Protein AF-T1GHM1-F1 (afdb_monomer)

Organism: Megaselia scalaris (NCBI:txid36166)

Mean predicted aligned error: 10.22 Å

InterPro domains:
  IPR001680 WD40 repeat [PS50082] (28-62)
  IPR019775 WD40 repeat, conserved site [PS00678] (47-61)
  IPR042234 WD repeat and FYVE domain-containing protein 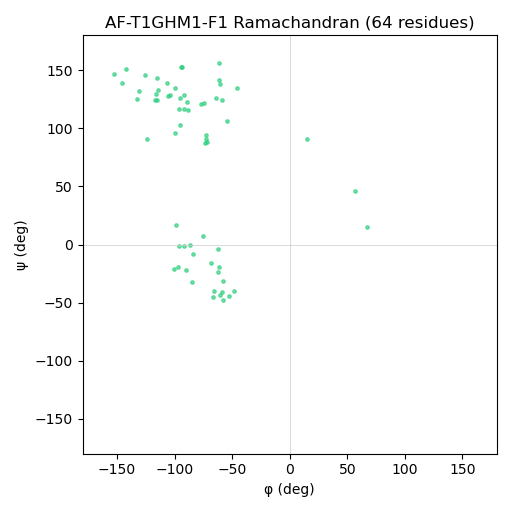1/2 [PTHR46189] (1-64)

Radius of gyration: 16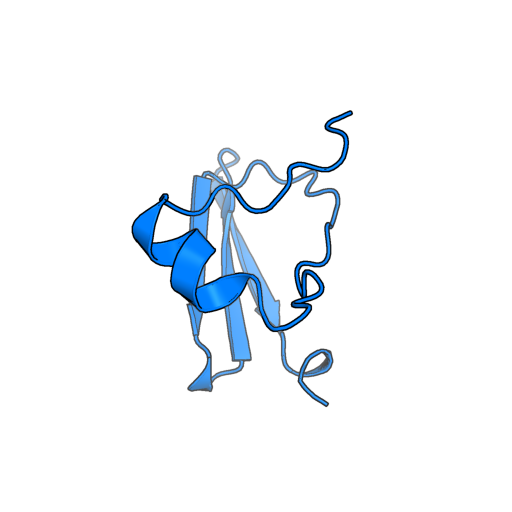.02 Å; Cα contacts (8 Å, |Δi|>4): 52; chains: 1; bounding box: 31×36×31 Å

Sequence (66 aa):
MG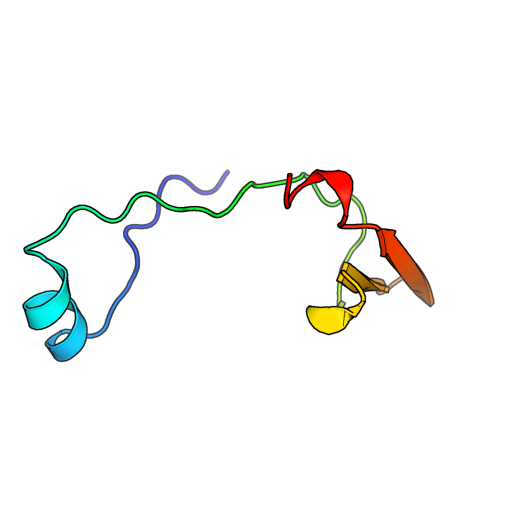FEFDVRVCDPCFKQLQFVERPSLATFHDAKHSIVFMDMDEERKRLLTVGQDRIIKIWDLSPIWT

Secondary structure (DSSP, 8-state):
----------HHHHHHHTTS-----PPP----S-EEEEEEETTTTEEEEEETTS-EEEEE-GGG--

Foldseek 3Di:
DDPDDDPDDDPVRCVVDVVDDDDDPDDDDPPPFAFPDKDADVVQQWIWTQGPVRDIDIDRRVVVVD

Solvent-accessible surface area (backbone atoms only — not comparable to full-atom values): 4547 Å² total; per-residue (Å²): 138,82,74,88,72,75,83,87,61,55,75,76,52,40,76,71,48,73,86,52,92,75,79,81,87,78,80,90,71,91,66,90,60,60,68,78,46,73,52,75,42,73,92,79,30,32,38,40,39,33,28,78,86,74,49,73,47,77,43,81,44,60,85,78,78,113

Nearest PDB structures (foldseek):
  5grs-assembly1_A  TM=4.636E-01  e=6.910E-02  Schizosaccharomyces pombe 972h-
  7o9p-assembly1_A  TM=8.206E-01  e=1.858E+00  Nakaseomyces glabratus
  6zqc-assembly1_UU  TM=8.297E-01  e=2.920E+00  Saccharomyces cerevisiae S288C
  2l6n-assembly1_A  TM=7.309E-01  e=2.255E+00  Shewanella loihica PV-4
  6brs-assembly1_A  TM=7.055E-01  e=3.114E+00  Pectobacterium atrosepticum SCRI1043

pLDDT: mean 80.09, std 15.05, range [41.56, 95.75]

Structure (mmCIF, N/CA/C/O backbone):
data_AF-T1GHM1-F1
#
_entry.id   AF-T1GHM1-F1
#
loop_
_atom_site.group_PDB
_atom_site.id
_atom_site.type_symbol
_atom_site.label_atom_id
_atom_site.label_alt_id
_atom_site.label_comp_id
_atom_site.label_asym_id
_atom_site.label_entity_id
_atom_site.label_seq_id
_atom_site.pdbx_PDB_ins_code
_atom_site.Cartn_x
_atom_site.Cartn_y
_atom_site.Cartn_z
_atom_site.occupancy
_atom_site.B_iso_or_equiv
_atom_site.auth_seq_id
_atom_site.auth_comp_id
_atom_site.auth_asym_id
_atom_site.auth_atom_id
_atom_site.pdbx_PDB_model_num
ATOM 1 N N . MET A 1 1 ? 12.895 12.021 7.536 1.00 41.56 1 MET A N 1
ATOM 2 C CA . MET A 1 1 ? 12.285 11.766 8.857 1.00 41.56 1 MET A CA 1
ATOM 3 C C . MET A 1 1 ? 11.136 12.750 9.010 1.00 41.56 1 MET A C 1
ATOM 5 O O . MET A 1 1 ? 11.370 13.897 9.361 1.00 41.56 1 MET A O 1
ATOM 9 N N . GLY A 1 2 ? 9.946 12.351 8.553 1.00 42.00 2 GLY A N 1
ATOM 10 C CA . GLY A 1 2 ? 8.743 13.183 8.546 1.00 42.00 2 GLY A CA 1
ATOM 11 C C . GLY A 1 2 ? 7.929 12.875 9.789 1.00 42.00 2 GLY A C 1
ATOM 12 O O . GLY A 1 2 ? 7.320 11.814 9.874 1.00 42.00 2 GLY A O 1
ATOM 13 N N . PHE A 1 3 ? 8.014 13.775 10.757 1.00 41.66 3 PHE A N 1
ATOM 14 C CA . PHE A 1 3 ? 7.178 13.796 11.942 1.00 41.66 3 PHE A CA 1
ATOM 15 C C . PHE A 1 3 ? 5.708 13.941 11.529 1.00 41.66 3 PHE A C 1
ATOM 17 O O . PHE A 1 3 ? 5.415 14.690 10.599 1.00 41.66 3 PHE A O 1
ATOM 24 N N . GLU A 1 4 ? 4.843 13.179 12.200 1.00 48.72 4 GLU A N 1
ATOM 25 C CA . GLU A 1 4 ? 3.439 13.488 12.509 1.00 48.72 4 GLU A CA 1
ATOM 26 C C . GLU A 1 4 ? 2.843 14.649 11.699 1.00 48.72 4 GLU A C 1
ATOM 28 O O . GLU A 1 4 ? 2.917 15.810 12.097 1.00 48.72 4 GLU A O 1
ATOM 33 N N . PHE A 1 5 ? 2.232 14.355 10.552 1.00 51.88 5 PHE A N 1
ATOM 34 C CA . PHE A 1 5 ? 1.321 15.322 9.955 1.00 51.88 5 PHE A CA 1
ATOM 35 C C . PHE A 1 5 ? -0.079 15.014 10.462 1.00 51.88 5 PHE A C 1
ATOM 37 O O . PHE A 1 5 ? -0.622 13.953 10.148 1.00 51.88 5 PHE A O 1
ATOM 44 N N . ASP A 1 6 ? -0.666 15.956 11.205 1.00 55.06 6 ASP A N 1
ATOM 45 C CA . ASP A 1 6 ? -2.113 16.001 11.398 1.00 55.06 6 A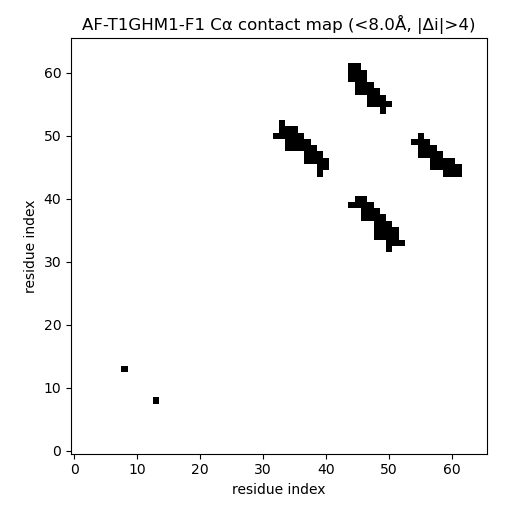SP A CA 1
ATOM 46 C C . ASP A 1 6 ? -2.785 15.803 10.041 1.00 55.06 6 ASP A C 1
ATOM 48 O O . ASP A 1 6 ? -2.360 16.390 9.034 1.00 55.06 6 ASP A O 1
ATOM 52 N N . VAL A 1 7 ? -3.809 14.946 9.999 1.00 60.44 7 VAL A N 1
ATOM 53 C CA . VAL A 1 7 ? -4.567 14.680 8.775 1.00 60.44 7 VAL A CA 1
ATOM 54 C C . VAL A 1 7 ? -5.056 16.026 8.241 1.00 60.44 7 VAL A C 1
ATOM 56 O O . VAL A 1 7 ? -5.955 16.643 8.812 1.00 60.44 7 VAL A O 1
ATOM 59 N N . ARG A 1 8 ? -4.437 16.512 7.158 1.00 65.56 8 ARG A N 1
ATOM 60 C CA . ARG A 1 8 ? -4.794 17.796 6.550 1.00 65.56 8 ARG A CA 1
ATOM 61 C C . ARG A 1 8 ? -6.117 17.633 5.824 1.00 65.56 8 ARG A C 1
ATOM 63 O O . ARG A 1 8 ? -6.162 17.301 4.643 1.00 65.56 8 ARG A O 1
ATOM 70 N N . VAL A 1 9 ? -7.200 17.832 6.557 1.00 72.50 9 VAL A N 1
ATOM 71 C CA . VAL A 1 9 ? -8.551 17.883 6.012 1.00 72.50 9 VAL A CA 1
ATOM 72 C C . VAL A 1 9 ? -8.935 19.335 5.725 1.00 72.50 9 VAL A C 1
ATOM 74 O O . VAL A 1 9 ? -8.426 20.264 6.346 1.00 72.50 9 VAL A O 1
ATOM 77 N N . CYS A 1 10 ? -9.826 19.541 4.759 1.00 83.25 10 CYS A N 1
ATOM 78 C CA . CYS A 1 10 ? -10.366 20.861 4.446 1.00 83.25 10 CYS A CA 1
ATOM 79 C C . CYS A 1 10 ? -11.126 21.470 5.647 1.00 83.25 10 CYS A C 1
ATOM 81 O O . CYS A 1 10 ? -11.663 20.715 6.454 1.00 83.25 10 CYS A O 1
ATOM 83 N N . ASP A 1 11 ? -11.272 22.798 5.751 1.00 82.62 11 ASP A N 1
ATOM 84 C CA . ASP A 1 11 ? -12.035 23.433 6.850 1.00 82.62 11 ASP A CA 1
ATOM 85 C C . ASP A 1 11 ? -13.467 22.871 7.027 1.00 82.62 11 ASP A C 1
ATOM 87 O O . ASP A 1 11 ? -13.868 22.583 8.160 1.00 82.62 11 ASP A O 1
ATOM 91 N N . PRO A 1 12 ? -14.258 22.652 5.953 1.00 87.31 12 PRO A N 1
ATOM 92 C CA . PRO A 1 12 ? -15.551 21.970 6.069 1.00 87.31 12 PRO A CA 1
ATOM 93 C C . PRO A 1 12 ? -15.445 20.552 6.644 1.00 87.31 12 PRO A C 1
ATOM 95 O O . PRO A 1 12 ? -16.255 20.154 7.479 1.00 87.31 12 PRO A O 1
ATOM 98 N N . CYS A 1 13 ? -14.429 19.807 6.212 1.00 82.50 13 CYS A N 1
ATOM 99 C CA . CYS A 1 13 ? -14.158 18.437 6.615 1.00 82.50 13 CYS A CA 1
ATOM 100 C C . CYS A 1 13 ? -13.771 18.385 8.105 1.00 82.50 13 CYS A C 1
ATOM 102 O O . CYS A 1 13 ? -14.301 17.572 8.858 1.00 82.50 13 CYS A O 1
ATOM 104 N N . PHE A 1 14 ? -12.900 19.296 8.553 1.00 83.62 14 PHE A N 1
ATOM 105 C CA . PHE A 1 14 ? -12.467 19.401 9.946 1.00 83.62 14 PHE A CA 1
ATOM 106 C C . PHE A 1 14 ? -13.656 19.609 10.883 1.00 83.62 14 PHE A C 1
ATOM 108 O O . PHE A 1 14 ? -13.819 18.873 11.855 1.00 83.62 14 PHE A O 1
ATOM 115 N N . LYS A 1 15 ? -14.553 20.544 10.540 1.00 86.62 15 LYS A N 1
ATOM 116 C CA . LYS A 1 15 ? -15.749 20.835 11.345 1.00 86.62 15 LYS A CA 1
ATOM 117 C C . LYS A 1 15 ? -16.648 19.618 11.550 1.00 86.62 15 LYS A C 1
ATOM 119 O O . LYS A 1 15 ? -17.297 19.540 12.585 1.00 86.62 15 LYS A O 1
ATOM 124 N N . GLN A 1 16 ? -16.693 18.697 10.588 1.00 86.19 16 GLN A N 1
ATOM 125 C CA . GLN A 1 16 ? -17.485 17.468 10.675 1.00 86.19 16 GLN A CA 1
ATOM 126 C C . GLN A 1 16 ? -16.750 16.336 11.407 1.00 86.19 16 GLN A C 1
ATOM 128 O O . GLN A 1 16 ? -17.389 15.510 12.054 1.00 86.19 16 GLN A O 1
ATOM 133 N N . LEU A 1 17 ? -15.420 16.280 11.297 1.00 82.12 17 LEU A N 1
ATOM 134 C CA . LEU A 1 17 ? -14.612 15.143 11.744 1.00 82.12 17 LEU A CA 1
ATOM 135 C C . LEU A 1 17 ? -13.988 15.331 13.136 1.00 82.12 17 LEU A C 1
ATOM 137 O O . LEU A 1 17 ? -13.664 14.333 13.770 1.00 82.12 17 LEU A O 1
ATOM 141 N N . GLN A 1 18 ? -13.872 16.569 13.633 1.00 82.25 18 GLN A N 1
ATOM 142 C CA . GLN A 1 18 ? -13.206 16.911 14.904 1.00 82.25 18 GLN A CA 1
ATOM 143 C C . GLN A 1 18 ? -13.825 16.278 16.163 1.00 82.25 18 GLN A C 1
ATOM 145 O O . GLN A 1 18 ? -13.184 16.233 17.206 1.00 82.25 18 GLN A O 1
ATOM 150 N N . PHE A 1 19 ? -15.077 15.816 16.097 1.00 84.06 19 PHE A N 1
ATOM 151 C CA . PHE A 1 19 ? -15.810 15.320 17.268 1.00 84.06 19 PHE A CA 1
ATOM 152 C C . PHE A 1 19 ? -15.527 13.854 17.607 1.00 84.06 19 PHE A C 1
ATOM 154 O O . PHE A 1 19 ? -15.994 13.369 18.635 1.00 84.06 19 PHE A O 1
ATOM 161 N N . VAL A 1 20 ? -14.808 13.136 16.740 1.00 81.38 20 VAL A N 1
ATOM 162 C CA . VAL A 1 20 ? -14.488 11.720 16.928 1.00 81.38 20 VAL A CA 1
ATOM 163 C C . VAL A 1 20 ? -13.009 11.515 16.654 1.00 81.38 20 VAL A C 1
ATOM 165 O O . VAL A 1 20 ? -12.526 11.839 15.569 1.00 81.38 20 VAL A O 1
ATOM 168 N N . GLU A 1 21 ? -12.303 10.941 17.623 1.00 72.94 21 GLU A N 1
ATOM 169 C CA . GLU A 1 21 ? -10.913 10.536 17.451 1.00 72.94 21 GLU A CA 1
ATOM 170 C C . GLU A 1 21 ? -10.820 9.434 16.385 1.00 72.94 21 GLU A C 1
ATOM 172 O O . GLU A 1 21 ? -11.518 8.420 16.442 1.00 72.94 21 GLU A O 1
ATOM 177 N N . ARG A 1 22 ? -9.977 9.655 15.374 1.00 70.94 22 ARG A N 1
ATOM 178 C CA . ARG A 1 22 ? -9.762 8.730 14.256 1.00 70.94 22 ARG A CA 1
ATOM 179 C C . ARG A 1 22 ? -8.276 8.401 14.186 1.00 70.94 22 ARG A C 1
ATOM 181 O O . ARG A 1 22 ? -7.538 9.136 13.526 1.00 7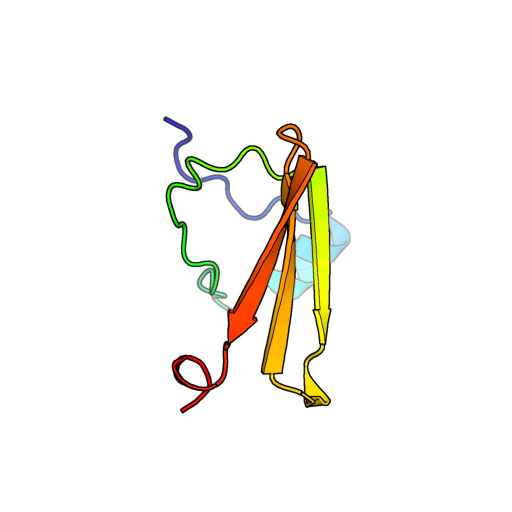0.94 22 ARG A O 1
ATOM 188 N N . PRO A 1 23 ? -7.817 7.344 14.873 1.00 71.62 23 PRO A N 1
ATOM 189 C CA . PRO A 1 23 ? -6.426 6.938 14.779 1.00 71.62 23 PRO A CA 1
ATOM 190 C C . PRO A 1 23 ? -6.101 6.548 13.335 1.00 71.62 23 PRO A C 1
ATOM 192 O O . PRO A 1 23 ? -6.919 5.943 12.637 1.00 71.62 23 PRO A O 1
ATOM 195 N N . SER A 1 24 ? -4.902 6.910 12.879 1.00 66.56 24 SER A N 1
ATOM 196 C CA . SER A 1 24 ? -4.410 6.462 11.579 1.00 66.56 24 SER A CA 1
ATOM 197 C C . SER A 1 24 ? -4.370 4.935 11.554 1.00 66.56 24 SER A C 1
ATOM 199 O O . SER A 1 24 ? -3.713 4.318 12.388 1.00 66.56 24 SER A O 1
ATOM 201 N N . LEU A 1 25 ? -5.047 4.333 10.576 1.00 73.75 25 LEU A N 1
ATOM 202 C CA . LEU A 1 25 ? -4.947 2.898 10.293 1.00 73.75 25 LEU A CA 1
ATOM 203 C C . LEU A 1 25 ? -3.772 2.580 9.354 1.00 73.75 25 LEU A C 1
ATOM 205 O O . LEU A 1 25 ? -3.561 1.424 8.996 1.00 73.75 25 LEU A O 1
ATOM 209 N N . ALA A 1 26 ? -3.021 3.599 8.918 1.00 69.00 26 ALA A N 1
ATOM 210 C CA . ALA A 1 26 ? -1.897 3.411 8.015 1.00 69.00 26 ALA A CA 1
ATOM 211 C C . ALA A 1 26 ? -0.705 2.801 8.763 1.00 69.00 26 ALA A C 1
ATOM 213 O O . ALA A 1 26 ? -0.182 3.393 9.709 1.00 69.00 26 ALA A O 1
ATOM 214 N N . THR A 1 27 ? -0.237 1.646 8.299 1.00 66.62 27 THR A N 1
ATOM 215 C CA . THR A 1 27 ? 1.035 1.060 8.721 1.00 66.62 27 THR A CA 1
ATOM 216 C C . THR A 1 27 ? 2.124 1.448 7.727 1.00 66.62 27 THR A C 1
ATOM 218 O O . THR A 1 27 ? 1.999 1.253 6.517 1.00 66.62 27 THR A O 1
ATOM 221 N N . PHE A 1 28 ? 3.212 2.031 8.228 1.00 64.00 28 PHE A N 1
ATOM 222 C CA . PHE A 1 28 ? 4.335 2.432 7.388 1.00 64.00 28 PHE A CA 1
ATOM 223 C C . PHE A 1 28 ? 5.328 1.283 7.275 1.00 64.00 28 PHE A C 1
ATOM 225 O O . PHE A 1 28 ? 5.860 0.795 8.271 1.00 64.00 28 PHE A O 1
ATOM 232 N N . HIS A 1 29 ? 5.599 0.878 6.041 1.00 67.25 29 HIS A N 1
ATOM 233 C CA . HIS A 1 29 ? 6.633 -0.092 5.722 1.00 67.25 29 HIS A CA 1
ATOM 234 C C . HIS A 1 29 ? 7.704 0.619 4.903 1.00 67.25 29 HIS A C 1
ATOM 236 O O . HIS A 1 29 ? 7.382 1.349 3.965 1.00 67.25 29 HIS A O 1
ATOM 242 N N . ASP A 1 30 ? 8.973 0.424 5.262 1.00 63.12 30 ASP A N 1
ATOM 243 C CA . ASP A 1 30 ? 10.089 1.032 4.543 1.00 63.12 30 ASP A CA 1
ATOM 244 C C . ASP A 1 30 ? 10.252 0.337 3.184 1.00 63.12 30 ASP A C 1
ATOM 246 O O . ASP A 1 30 ? 10.920 -0.693 3.033 1.00 63.12 30 ASP A O 1
ATOM 250 N N . ALA A 1 31 ? 9.537 0.853 2.186 1.00 64.62 31 ALA A N 1
ATOM 251 C CA . ALA A 1 31 ? 9.574 0.334 0.837 1.00 64.62 31 ALA A CA 1
ATOM 252 C C . ALA A 1 31 ? 10.909 0.727 0.194 1.00 64.62 31 ALA A C 1
ATOM 254 O O . ALA A 1 31 ? 11.039 1.767 -0.441 1.00 64.62 31 ALA A O 1
ATOM 255 N N . LYS A 1 32 ? 11.897 -0.175 0.264 1.00 71.19 32 LYS A N 1
ATOM 256 C CA . LYS A 1 32 ? 13.127 -0.104 -0.558 1.00 71.19 32 LYS A CA 1
ATOM 257 C C . LYS A 1 32 ? 12.849 -0.210 -2.068 1.00 71.19 32 LYS A C 1
ATOM 259 O O . LYS A 1 32 ? 13.765 -0.146 -2.881 1.00 71.19 32 LYS A O 1
ATOM 264 N N . HIS A 1 33 ? 11.586 -0.427 -2.426 1.00 75.75 33 HIS A N 1
ATOM 265 C CA . HIS A 1 33 ? 11.053 -0.507 -3.775 1.00 75.75 33 HIS A CA 1
ATOM 266 C C . HIS A 1 33 ? 10.483 0.863 -4.158 1.00 75.75 33 HIS A C 1
ATOM 268 O O . HIS A 1 33 ? 9.530 1.307 -3.526 1.00 75.75 33 HIS A O 1
ATOM 274 N N . SER A 1 34 ? 11.044 1.535 -5.169 1.00 86.62 34 SER A N 1
ATOM 275 C CA . SER A 1 34 ? 10.546 2.844 -5.633 1.00 86.62 34 SER A CA 1
ATOM 276 C C . SER A 1 34 ? 9.228 2.663 -6.392 1.00 86.62 34 SER A C 1
ATOM 278 O O . SER A 1 34 ? 9.238 2.388 -7.593 1.00 86.62 34 SER A O 1
ATOM 280 N N . ILE A 1 35 ? 8.099 2.737 -5.680 1.00 90.25 35 ILE A N 1
ATOM 281 C CA . ILE A 1 35 ? 6.760 2.497 -6.236 1.00 90.25 35 ILE A CA 1
ATOM 282 C C . ILE A 1 35 ? 6.306 3.716 -7.048 1.00 90.25 35 ILE A C 1
ATOM 284 O O . ILE A 1 35 ? 6.177 4.812 -6.510 1.00 90.25 35 ILE A O 1
ATOM 288 N N . VAL A 1 36 ? 6.017 3.503 -8.333 1.00 94.00 36 VAL A N 1
ATOM 289 C CA . VAL A 1 36 ? 5.465 4.526 -9.243 1.00 94.00 36 VAL A CA 1
ATOM 290 C C . VAL A 1 36 ? 3.959 4.381 -9.454 1.00 94.00 36 VAL A C 1
ATOM 292 O O . VAL A 1 36 ? 3.298 5.336 -9.849 1.00 94.00 36 VAL A O 1
ATOM 295 N N . PHE A 1 37 ? 3.415 3.190 -9.204 1.00 92.88 37 PHE A N 1
ATOM 296 C CA . PHE A 1 37 ? 1.990 2.903 -9.322 1.00 92.88 37 PHE A CA 1
ATOM 297 C C . PHE A 1 37 ? 1.599 1.760 -8.384 1.00 92.88 37 PHE A C 1
ATOM 299 O O . PHE A 1 37 ? 2.383 0.829 -8.173 1.00 92.88 37 PHE A O 1
ATOM 306 N N . MET A 1 38 ? 0.381 1.815 -7.852 1.00 94.38 38 MET A N 1
ATOM 307 C CA . MET A 1 38 ? -0.215 0.731 -7.080 1.00 94.38 38 MET A CA 1
ATOM 308 C C . MET A 1 38 ? -1.705 0.603 -7.385 1.00 94.38 38 MET A C 1
ATOM 310 O O . MET A 1 38 ? -2.348 1.600 -7.70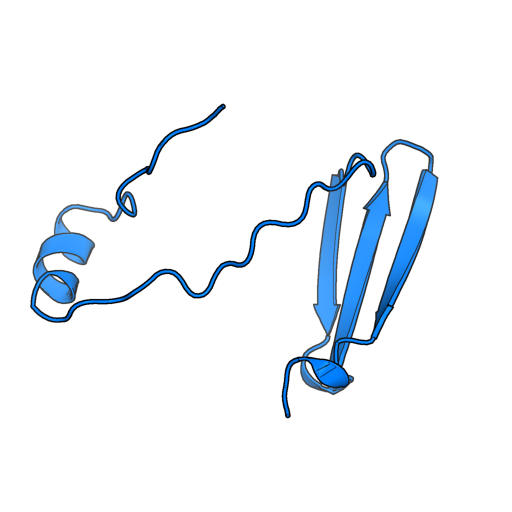5 1.00 94.38 38 MET A O 1
ATOM 314 N N . ASP A 1 39 ? -2.225 -0.614 -7.259 1.00 95.75 39 ASP A N 1
ATOM 315 C CA . ASP A 1 39 ? -3.650 -0.920 -7.393 1.00 95.75 39 ASP A CA 1
ATOM 316 C C . ASP A 1 39 ? -4.042 -2.050 -6.434 1.00 95.75 39 ASP A C 1
ATOM 318 O O . ASP A 1 39 ? -3.274 -3.002 -6.253 1.00 95.75 39 ASP A O 1
ATOM 322 N N . MET A 1 40 ? -5.207 -1.934 -5.796 1.00 94.31 40 MET A N 1
ATOM 323 C CA . MET A 1 40 ? -5.690 -2.890 -4.798 1.00 94.31 40 MET A CA 1
ATOM 324 C C . MET A 1 40 ? -6.957 -3.580 -5.294 1.00 94.31 40 MET A C 1
ATOM 326 O O . MET A 1 40 ? -7.962 -2.936 -5.574 1.00 94.31 40 MET A O 1
ATOM 330 N N . ASP A 1 41 ? -6.913 -4.908 -5.331 1.00 95.12 41 ASP A N 1
ATOM 331 C CA . ASP A 1 41 ? -8.069 -5.766 -5.567 1.00 95.12 41 ASP A CA 1
ATOM 332 C C . ASP A 1 41 ? -8.551 -6.288 -4.208 1.00 95.12 41 ASP A C 1
ATOM 334 O O . ASP A 1 41 ? -7.996 -7.245 -3.654 1.00 95.12 41 ASP A O 1
ATOM 338 N N . GLU A 1 42 ? -9.549 -5.607 -3.641 1.00 90.88 42 GLU A N 1
ATOM 339 C CA . GLU A 1 42 ? -10.113 -5.950 -2.332 1.00 90.88 42 GLU A CA 1
ATOM 340 C C . GLU A 1 42 ? -10.818 -7.313 -2.344 1.00 90.88 42 GLU A C 1
ATOM 342 O O . GLU A 1 42 ? -10.641 -8.099 -1.412 1.00 90.88 42 GLU A O 1
ATOM 347 N N . GLU A 1 43 ? -11.556 -7.641 -3.413 1.00 93.25 43 GLU A N 1
ATOM 348 C CA . GLU A 1 43 ? -12.292 -8.909 -3.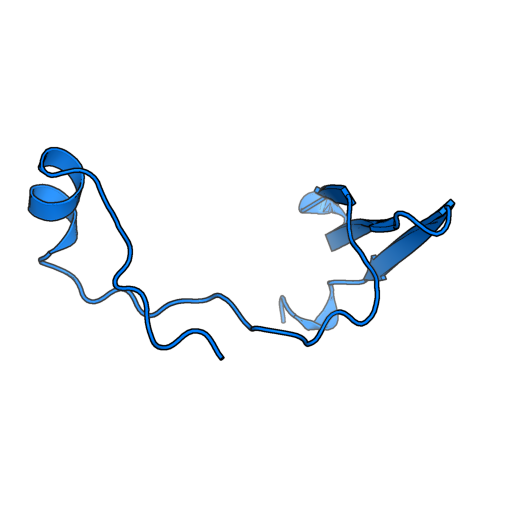523 1.00 93.25 43 GLU A CA 1
ATOM 349 C C . GLU A 1 43 ? -11.348 -10.111 -3.459 1.00 93.25 43 GLU A C 1
ATOM 351 O O . GLU A 1 43 ? -11.621 -11.103 -2.779 1.00 93.25 43 GLU A O 1
ATOM 356 N N . ARG A 1 44 ? -10.211 -10.025 -4.159 1.00 94.19 44 ARG A N 1
ATOM 357 C CA . ARG A 1 44 ? -9.210 -11.103 -4.201 1.00 94.19 44 ARG A CA 1
ATOM 358 C C . ARG A 1 44 ? -8.128 -10.975 -3.152 1.00 94.19 44 ARG A C 1
ATOM 360 O O . ARG A 1 44 ? -7.241 -11.828 -3.093 1.00 94.19 44 ARG A O 1
ATOM 367 N N . LYS A 1 45 ? -8.196 -9.920 -2.355 1.00 94.06 45 LYS A N 1
ATOM 368 C CA . LYS A 1 45 ? -7.249 -9.589 -1.311 1.00 94.06 45 LYS A CA 1
ATOM 369 C C . LYS A 1 45 ? -5.802 -9.451 -1.793 1.00 94.06 45 LYS A C 1
ATOM 371 O O . LYS A 1 45 ? -4.879 -10.003 -1.191 1.00 94.06 45 LYS A O 1
ATOM 376 N N . ARG A 1 46 ? -5.587 -8.736 -2.899 1.00 94.88 46 ARG A N 1
ATOM 377 C CA . ARG A 1 46 ? -4.259 -8.571 -3.512 1.00 94.88 46 ARG A CA 1
ATOM 378 C C . ARG A 1 46 ? -3.898 -7.111 -3.699 1.00 94.88 46 ARG A C 1
ATOM 380 O O . ARG A 1 46 ? -4.738 -6.290 -4.044 1.00 94.88 46 ARG A O 1
ATOM 387 N N . LEU A 1 47 ? -2.612 -6.819 -3.550 1.00 93.75 47 LEU A N 1
ATOM 388 C CA . LEU A 1 47 ? -2.040 -5.520 -3.892 1.00 93.75 47 LEU A CA 1
ATOM 389 C C . LEU A 1 47 ? -1.036 -5.691 -5.025 1.00 93.75 47 LEU A C 1
ATOM 391 O O . LEU A 1 47 ? -0.131 -6.520 -4.940 1.00 93.75 47 LEU A O 1
ATOM 395 N N . LEU A 1 48 ? -1.172 -4.883 -6.066 1.00 95.00 48 LEU A N 1
ATOM 396 C CA . LEU A 1 48 ? -0.194 -4.744 -7.131 1.00 95.00 48 LEU A CA 1
ATOM 397 C C . LEU A 1 48 ? 0.650 -3.495 -6.878 1.00 95.00 48 LEU A C 1
ATOM 399 O O . LEU A 1 48 ? 0.123 -2.423 -6.595 1.00 95.00 48 LEU A O 1
ATOM 403 N N . THR A 1 49 ? 1.968 -3.618 -7.023 1.00 94.62 49 THR A N 1
ATOM 404 C CA . THR A 1 49 ? 2.888 -2.472 -6.997 1.00 94.62 49 THR A CA 1
ATOM 405 C C . THR A 1 49 ? 3.836 -2.527 -8.186 1.00 94.62 49 THR A C 1
ATOM 407 O O . THR A 1 49 ? 4.456 -3.567 -8.423 1.00 94.62 49 THR A O 1
ATOM 410 N N . VAL A 1 50 ? 3.999 -1.407 -8.889 1.00 94.69 50 VAL A N 1
ATOM 411 C CA . VAL A 1 50 ? 4.951 -1.240 -9.997 1.00 94.69 50 VAL A CA 1
ATOM 412 C C . VAL A 1 50 ? 6.122 -0.389 -9.531 1.00 94.69 50 VAL A C 1
ATOM 414 O O . VAL A 1 50 ? 5.928 0.704 -8.998 1.00 94.69 50 VAL A O 1
ATOM 417 N N . GLY A 1 51 ? 7.336 -0.894 -9.735 1.00 92.69 51 GLY A N 1
ATOM 418 C CA . GLY A 1 51 ? 8.573 -0.191 -9.431 1.00 92.69 51 GLY A CA 1
ATOM 419 C C . GLY A 1 51 ? 9.150 0.573 -10.618 1.00 92.69 51 GLY A C 1
ATOM 420 O O . GLY A 1 51 ? 8.992 0.178 -11.774 1.00 92.69 51 GLY A O 1
ATOM 421 N N .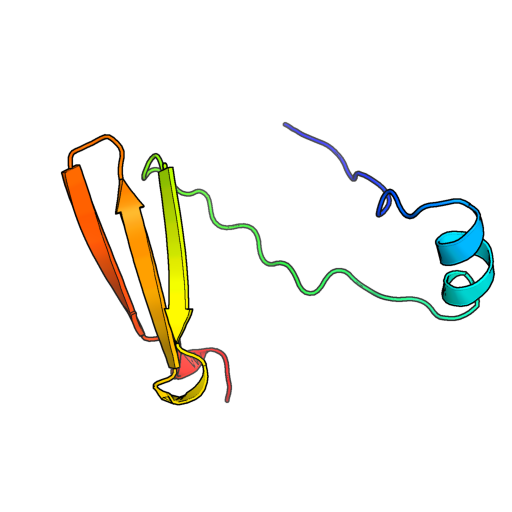 GLN A 1 52 ? 9.896 1.637 -10.331 1.00 91.62 52 GLN A N 1
ATOM 422 C CA . GLN A 1 52 ? 10.711 2.344 -11.328 1.00 91.62 52 GLN A CA 1
ATOM 423 C C . GLN A 1 52 ? 11.810 1.452 -11.940 1.00 91.62 52 GLN A C 1
ATOM 425 O O . GLN A 1 52 ? 12.253 1.672 -13.067 1.00 91.62 52 GLN A O 1
ATOM 430 N N . ASP A 1 53 ? 12.216 0.412 -11.213 1.00 89.94 53 ASP A N 1
ATOM 431 C CA . ASP A 1 53 ? 13.148 -0.642 -11.624 1.00 89.94 53 ASP A CA 1
ATOM 432 C C . ASP A 1 53 ? 12.535 -1.671 -12.595 1.00 89.94 53 ASP A C 1
ATOM 434 O O . ASP A 1 53 ? 13.185 -2.657 -12.939 1.00 89.94 53 ASP A O 1
ATOM 438 N N . ARG A 1 54 ? 11.301 -1.430 -13.067 1.00 88.00 54 ARG A N 1
ATOM 439 C CA . ARG A 1 54 ? 10.522 -2.308 -13.958 1.00 88.00 54 ARG A CA 1
ATOM 440 C C . ARG A 1 54 ? 10.094 -3.629 -13.313 1.00 88.00 54 ARG A C 1
ATOM 442 O O . ARG A 1 54 ? 9.659 -4.533 -14.025 1.00 88.00 54 ARG A O 1
ATOM 449 N N . ILE A 1 55 ? 10.170 -3.749 -11.987 1.00 92.12 55 ILE A N 1
ATOM 450 C CA . ILE A 1 55 ? 9.654 -4.911 -11.263 1.00 92.12 55 ILE A CA 1
ATOM 451 C C . ILE A 1 55 ? 8.208 -4.648 -10.843 1.00 92.12 55 ILE A C 1
ATOM 453 O O . ILE A 1 55 ? 7.891 -3.645 -10.198 1.00 92.12 55 ILE A O 1
ATOM 457 N N . ILE A 1 56 ? 7.335 -5.599 -11.168 1.00 93.94 56 ILE A N 1
ATOM 458 C CA . ILE A 1 56 ? 5.952 -5.641 -10.695 1.00 93.94 56 ILE A CA 1
ATOM 459 C C . ILE A 1 56 ? 5.863 -6.710 -9.610 1.00 93.94 56 ILE A C 1
ATOM 461 O O . ILE A 1 56 ? 6.302 -7.842 -9.813 1.00 93.94 56 ILE A O 1
ATOM 465 N N . LYS A 1 57 ? 5.305 -6.349 -8.455 1.00 93.19 57 LYS A N 1
ATOM 466 C CA . LYS A 1 57 ? 5.057 -7.273 -7.342 1.00 93.19 57 LYS A CA 1
ATOM 467 C C . LYS A 1 57 ? 3.562 -7.406 -7.108 1.00 93.19 57 LYS A C 1
ATOM 469 O O . LYS A 1 57 ? 2.830 -6.424 -7.221 1.00 93.19 57 LYS A O 1
ATOM 474 N N . ILE A 1 58 ? 3.148 -8.621 -6.763 1.00 95.25 58 ILE A N 1
ATOM 475 C CA . ILE A 1 58 ? 1.800 -8.936 -6.302 1.00 95.25 58 ILE A CA 1
ATOM 476 C C . ILE A 1 58 ? 1.934 -9.445 -4.874 1.00 95.25 58 ILE A C 1
ATOM 478 O O . ILE A 1 58 ? 2.680 -10.391 -4.618 1.00 95.25 58 ILE A O 1
ATOM 482 N N . TRP A 1 59 ? 1.224 -8.800 -3.962 1.00 92.44 59 TRP A N 1
ATOM 483 C CA . TRP A 1 59 ? 1.217 -9.115 -2.543 1.00 92.44 59 TRP A CA 1
ATOM 484 C C . TRP A 1 59 ? -0.097 -9.796 -2.182 1.00 92.44 59 TRP A C 1
ATOM 486 O O . TRP A 1 59 ? -1.159 -9.383 -2.653 1.00 92.44 59 TRP A O 1
ATOM 496 N N . ASP A 1 60 ? -0.016 -10.820 -1.339 1.00 93.06 60 ASP A N 1
ATOM 497 C CA . ASP A 1 60 ? -1.182 -11.432 -0.709 1.00 93.06 60 ASP A CA 1
ATOM 498 C C . ASP A 1 60 ? -1.487 -10.691 0.596 1.00 93.06 60 ASP A C 1
ATOM 500 O O . ASP A 1 60 ? -0.667 -10.676 1.516 1.00 93.06 60 ASP A O 1
ATOM 504 N N . LEU A 1 61 ? -2.651 -10.046 0.652 1.00 91.81 61 LEU A N 1
ATOM 505 C CA . LEU A 1 61 ? -3.120 -9.296 1.816 1.00 91.81 61 LEU A CA 1
ATOM 506 C C . LEU A 1 61 ? -4.052 -10.122 2.711 1.00 91.81 61 LEU A C 1
ATOM 508 O O . LEU A 1 61 ? -4.493 -9.630 3.749 1.00 91.81 61 LEU A O 1
ATOM 512 N N . SER A 1 62 ? -4.347 -11.376 2.354 1.00 91.06 62 SER A N 1
ATOM 513 C CA . SER A 1 62 ? -5.205 -12.260 3.153 1.00 91.06 62 SER A CA 1
ATOM 514 C C . SER A 1 62 ? -4.841 -12.316 4.646 1.00 91.06 62 SER A C 1
ATOM 516 O O . SER A 1 62 ? -5.773 -12.268 5.450 1.00 91.06 62 SER A O 1
ATOM 518 N N . PRO A 1 63 ? -3.549 -12.340 5.047 1.00 85.38 63 PRO A N 1
ATOM 519 C CA . PRO A 1 63 ? -3.156 -12.392 6.460 1.00 85.38 63 PRO A CA 1
ATOM 520 C C . PRO A 1 63 ? -3.453 -11.128 7.279 1.00 85.38 63 PRO A C 1
ATOM 522 O O . PRO A 1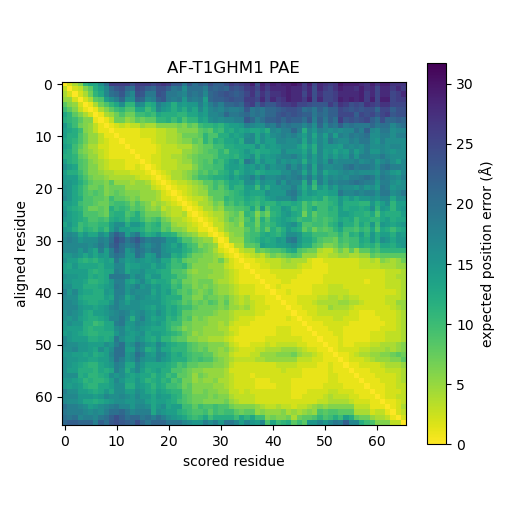 63 ? -3.368 -11.172 8.500 1.00 85.38 63 PRO A O 1
ATOM 525 N N . ILE A 1 64 ? -3.734 -9.990 6.637 1.00 80.62 64 ILE A N 1
ATOM 526 C CA . ILE A 1 64 ? -3.956 -8.703 7.324 1.00 80.62 64 ILE A CA 1
ATOM 527 C C . ILE A 1 64 ? -5.443 -8.511 7.666 1.00 80.62 64 ILE A C 1
ATOM 529 O O . ILE A 1 64 ? -5.787 -7.750 8.563 1.00 80.62 64 ILE A O 1
ATOM 533 N N . TRP A 1 65 ? -6.333 -9.215 6.965 1.00 69.62 65 TRP A N 1
ATOM 534 C CA . TRP A 1 65 ? -7.788 -9.106 7.120 1.00 69.62 65 TRP A CA 1
ATOM 535 C C . TRP A 1 65 ? -8.420 -10.202 7.991 1.00 69.62 65 TRP A C 1
ATOM 537 O O . TRP A 1 65 ? -9.628 -10.430 7.908 1.00 69.62 65 TRP A O 1
ATOM 547 N N . THR A 1 66 ? -7.616 -10.904 8.781 1.00 58.22 66 THR A N 1
ATOM 548 C CA . THR A 1 66 ? -8.062 -11.831 9.836 1.00 58.22 66 THR A CA 1
ATOM 549 C C . THR A 1 66 ? -7.971 -11.166 11.192 1.00 58.22 66 THR A C 1
ATOM 551 O O . THR A 1 66 ? -8.954 -11.277 11.953 1.00 58.22 66 THR A O 1
#